Protein AF-A0A972PHE1-F1 (afdb_monomer_lite)

Foldseek 3Di:
DDDPVVLLPDDDPDFPDKDKDWDFDQDDDPHTDTKIKIWIWGAHPVGDIDTNDIDIHDDPDPPPPD

Secondary structure (DSSP, 8-state):
---HHHHHTS----EEEEEEEEEEEEEESSSEEEEEEEEEEEEETTS-EEEEEEEES--S------

Radius of gyration: 14.34 Å; chains: 1; bounding box: 33×33×33 Å

pLDDT: mean 84.48, std 15.78, range [32.94, 95.69]

Sequence (66 aa):
MLGMRTWLEQPIEDNIYIFFDGLNLPIKRFTVSKESLLVAIGITADGYWKILGVQLGDRESAAHFA

Structure (mmCIF, N/CA/C/O backbone):
data_AF-A0A972PHE1-F1
#
_entry.id   AF-A0A972PHE1-F1
#
loop_
_atom_site.group_PDB
_atom_site.id
_atom_site.type_symbol
_atom_site.label_atom_id
_atom_site.label_alt_id
_atom_site.label_comp_id
_atom_site.label_asym_id
_atom_site.label_entity_id
_atom_site.label_seq_id
_atom_site.pdbx_PDB_ins_code
_atom_site.Cartn_x
_atom_site.Cartn_y
_atom_site.Cartn_z
_atom_site.occupancy
_atom_site.B_iso_or_equiv
_atom_site.auth_seq_id
_atom_site.auth_comp_id
_atom_site.auth_asym_id
_atom_site.auth_atom_id
_atom_site.pdbx_PDB_model_num
ATOM 1 N N . MET A 1 1 ? -2.331 17.992 -10.899 1.00 54.03 1 MET A N 1
ATOM 2 C CA . MET A 1 1 ? -2.379 17.030 -9.779 1.00 54.03 1 MET A CA 1
ATOM 3 C C . MET A 1 1 ? -3.493 16.045 -10.092 1.00 54.03 1 MET A C 1
ATOM 5 O O . MET A 1 1 ? -4.622 16.487 -10.259 1.00 54.03 1 MET A O 1
ATOM 9 N N . LEU A 1 2 ? -3.173 14.766 -10.307 1.00 70.94 2 LEU A N 1
ATOM 10 C CA . LEU A 1 2 ? -4.189 13.728 -10.514 1.00 70.94 2 LEU A CA 1
ATOM 11 C C . LEU A 1 2 ? -4.940 13.481 -9.199 1.00 70.94 2 LEU A C 1
ATOM 13 O O . LEU A 1 2 ? -4.350 13.578 -8.125 1.00 70.94 2 LEU A O 1
ATOM 17 N N . GLY A 1 3 ? -6.238 13.187 -9.281 1.00 86.94 3 GLY A N 1
ATOM 18 C CA . GLY A 1 3 ? -7.005 12.759 -8.114 1.00 86.94 3 GLY A CA 1
ATOM 19 C C . GLY A 1 3 ? -6.543 11.382 -7.631 1.00 86.94 3 GLY A C 1
ATOM 20 O O . GLY A 1 3 ? -6.083 10.570 -8.431 1.00 86.94 3 GLY A O 1
ATOM 21 N N . MET A 1 4 ? -6.705 11.102 -6.334 1.00 85.69 4 MET A N 1
ATOM 22 C CA . MET A 1 4 ? -6.274 9.843 -5.700 1.00 85.69 4 MET A CA 1
ATOM 23 C C . MET A 1 4 ? -6.754 8.597 -6.460 1.00 85.69 4 MET A C 1
ATOM 25 O O . MET A 1 4 ? -5.984 7.668 -6.667 1.00 85.69 4 MET A O 1
ATOM 29 N N . ARG A 1 5 ? -8.012 8.594 -6.919 1.00 85.75 5 ARG A N 1
ATOM 30 C CA . ARG A 1 5 ? -8.579 7.481 -7.689 1.00 85.75 5 ARG A CA 1
ATOM 31 C C . ARG A 1 5 ? -7.849 7.265 -9.014 1.00 85.75 5 ARG A C 1
ATOM 33 O O . ARG A 1 5 ? -7.442 6.152 -9.308 1.00 85.75 5 ARG A O 1
ATOM 40 N N . THR A 1 6 ? -7.637 8.335 -9.775 1.00 89.06 6 THR A N 1
ATOM 41 C CA . THR A 1 6 ? -6.943 8.256 -11.065 1.00 89.06 6 THR A CA 1
ATOM 42 C C . THR A 1 6 ? -5.479 7.853 -10.904 1.00 89.06 6 THR A C 1
ATOM 44 O O . THR A 1 6 ? -4.922 7.264 -11.817 1.00 89.06 6 THR A O 1
ATOM 47 N N . TRP A 1 7 ? -4.856 8.159 -9.762 1.00 88.81 7 TRP A N 1
ATOM 48 C CA . TRP A 1 7 ? -3.512 7.681 -9.436 1.00 88.81 7 TRP A CA 1
ATOM 49 C C . TRP A 1 7 ? -3.491 6.181 -9.085 1.00 88.81 7 TRP A C 1
ATOM 51 O O . TRP A 1 7 ? -2.651 5.462 -9.611 1.00 88.81 7 TRP A O 1
ATOM 61 N N . LEU A 1 8 ? -4.438 5.691 -8.275 1.00 86.38 8 LEU A N 1
ATOM 62 C CA . LEU A 1 8 ? -4.542 4.261 -7.925 1.00 86.38 8 LEU A CA 1
ATOM 63 C C . LEU A 1 8 ? -4.857 3.358 -9.126 1.00 86.38 8 LEU A C 1
ATOM 65 O O . LEU A 1 8 ? -4.500 2.187 -9.123 1.00 86.38 8 LEU A O 1
ATOM 69 N N . GLU A 1 9 ? -5.549 3.890 -10.131 1.00 88.19 9 GLU A N 1
ATOM 70 C CA . GLU A 1 9 ? -5.922 3.165 -11.352 1.00 88.19 9 GLU A CA 1
ATOM 71 C C . GLU A 1 9 ? -4.823 3.221 -12.436 1.00 88.19 9 GLU A C 1
ATOM 73 O O . GLU A 1 9 ? -5.031 2.732 -13.548 1.00 88.19 9 GLU A O 1
ATOM 78 N N . GLN A 1 10 ? -3.659 3.823 -12.154 1.00 88.38 10 GLN A N 1
ATOM 79 C CA . GLN A 1 10 ? -2.556 3.855 -13.116 1.00 88.38 10 GLN A CA 1
ATOM 80 C C . GLN A 1 10 ? -2.017 2.445 -13.389 1.00 88.38 10 GLN A C 1
ATOM 82 O O . GLN A 1 10 ? -1.911 1.629 -12.471 1.00 88.38 10 GLN A O 1
ATOM 87 N N . PRO A 1 11 ? -1.630 2.147 -14.641 1.00 88.06 11 PRO A N 1
ATOM 88 C CA . PRO A 1 11 ? -1.012 0.873 -14.960 1.00 88.06 11 PRO A CA 1
ATOM 89 C C . PRO A 1 11 ? 0.311 0.712 -14.204 1.00 88.06 11 PRO A C 1
ATOM 91 O O . PRO A 1 11 ? 1.132 1.631 -14.118 1.00 88.06 11 PRO A O 1
ATOM 94 N N . ILE A 1 12 ? 0.531 -0.490 -13.681 1.00 87.81 12 ILE A N 1
ATOM 95 C CA . ILE A 1 12 ? 1.811 -0.875 -13.094 1.00 87.81 12 ILE A CA 1
ATOM 96 C C . ILE A 1 12 ? 2.767 -1.161 -14.257 1.00 87.81 12 ILE A C 1
ATOM 98 O O . ILE A 1 12 ? 2.616 -2.151 -14.962 1.00 87.81 12 ILE A O 1
ATOM 102 N N . GLU A 1 13 ? 3.706 -0.245 -14.485 1.00 83.38 13 GLU A N 1
ATOM 103 C CA . GLU A 1 13 ? 4.792 -0.399 -15.470 1.00 83.38 13 GLU A CA 1
ATOM 104 C C . GLU A 1 13 ? 5.738 -1.560 -15.109 1.00 83.38 13 GLU A C 1
ATOM 106 O O . GLU A 1 13 ? 5.672 -2.112 -14.007 1.00 83.38 13 GLU A O 1
ATOM 111 N N . ASP A 1 14 ? 6.658 -1.896 -16.015 1.00 85.62 14 ASP A N 1
ATOM 112 C CA . ASP A 1 14 ? 7.652 -2.954 -15.819 1.00 85.62 14 ASP A CA 1
ATOM 113 C C . ASP A 1 14 ? 8.633 -2.597 -14.686 1.00 85.62 14 ASP A C 1
ATOM 115 O O . ASP A 1 14 ? 9.638 -1.904 -14.869 1.00 85.62 14 ASP A O 1
ATOM 119 N N . ASN A 1 15 ? 8.324 -3.078 -13.480 1.00 90.19 15 ASN A N 1
ATOM 120 C CA . ASN A 1 15 ? 9.182 -2.976 -12.306 1.00 90.19 15 ASN A CA 1
ATOM 121 C C . ASN A 1 15 ? 9.998 -4.266 -12.169 1.00 90.19 15 ASN A C 1
ATOM 123 O O . ASN A 1 15 ? 9.439 -5.360 -12.140 1.00 90.19 15 ASN A O 1
ATOM 127 N N . ILE A 1 16 ? 11.318 -4.138 -12.045 1.00 94.88 16 ILE A N 1
ATOM 128 C CA . ILE A 1 16 ? 12.232 -5.271 -11.847 1.00 94.88 16 ILE A CA 1
ATOM 129 C C . ILE A 1 16 ? 12.236 -5.770 -10.397 1.00 94.88 16 ILE A C 1
ATOM 131 O O . ILE A 1 16 ? 12.553 -6.930 -10.148 1.00 94.88 16 ILE A O 1
ATOM 135 N N . TYR A 1 17 ? 11.849 -4.913 -9.447 1.00 95.06 17 TYR A N 1
ATOM 136 C CA . TYR A 1 17 ? 11.653 -5.275 -8.045 1.00 95.06 17 TYR A CA 1
ATOM 137 C C . TYR A 1 17 ? 10.370 -4.657 -7.503 1.00 95.06 17 TYR A C 1
ATOM 139 O O . TYR A 1 17 ? 10.022 -3.526 -7.849 1.00 95.06 17 TYR A O 1
ATOM 147 N N . ILE A 1 18 ? 9.705 -5.390 -6.610 1.00 95.38 18 ILE A N 1
ATOM 148 C CA . ILE A 1 18 ? 8.559 -4.903 -5.845 1.00 95.38 18 ILE A CA 1
ATOM 149 C C . ILE A 1 18 ? 8.819 -5.178 -4.367 1.00 95.38 18 ILE A C 1
ATOM 151 O O . ILE A 1 18 ? 9.079 -6.315 -3.973 1.00 95.38 18 ILE A O 1
ATOM 155 N N . PHE A 1 19 ? 8.734 -4.127 -3.559 1.00 95.62 19 PHE A N 1
ATOM 156 C CA . PHE A 1 19 ? 8.805 -4.190 -2.106 1.00 95.62 19 PHE A CA 1
ATOM 157 C C . PHE A 1 19 ?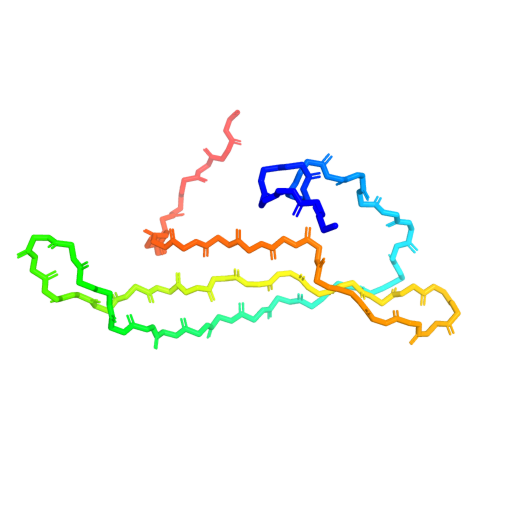 7.424 -3.937 -1.512 1.00 95.62 19 PHE A C 1
ATOM 159 O O . PHE A 1 19 ? 6.675 -3.088 -2.000 1.00 95.62 19 PHE A O 1
ATOM 166 N N . PHE A 1 20 ? 7.121 -4.651 -0.433 1.00 94.56 20 PHE A N 1
ATOM 167 C CA . PHE A 1 20 ? 5.927 -4.436 0.370 1.00 94.56 20 PHE A CA 1
ATOM 168 C C . PHE A 1 20 ? 6.338 -3.970 1.759 1.00 94.56 20 PHE A C 1
ATOM 170 O O . PHE A 1 20 ? 7.211 -4.576 2.380 1.00 94.56 20 PHE A O 1
ATOM 177 N N . ASP A 1 21 ? 5.698 -2.908 2.232 1.00 92.88 21 ASP A N 1
ATOM 178 C CA . ASP A 1 21 ? 5.872 -2.394 3.587 1.00 92.88 21 ASP A CA 1
ATOM 179 C C . ASP A 1 21 ? 4.506 -2.130 4.232 1.00 92.88 21 ASP A C 1
ATOM 181 O O . ASP A 1 21 ? 3.487 -1.982 3.549 1.00 92.88 21 ASP A O 1
ATOM 185 N N . GLY A 1 22 ? 4.481 -2.098 5.560 1.00 91.50 22 GLY A N 1
ATOM 186 C CA . GLY A 1 22 ? 3.287 -1.923 6.367 1.00 91.50 22 GLY A CA 1
ATOM 187 C C . GLY A 1 22 ? 3.531 -0.968 7.527 1.00 91.50 22 GLY A C 1
ATOM 188 O O . GLY A 1 22 ? 4.285 -1.270 8.451 1.00 91.50 22 GLY A O 1
ATOM 189 N N . LEU A 1 23 ? 2.821 0.161 7.537 1.00 92.12 23 LEU A N 1
ATOM 190 C CA . LEU A 1 23 ? 2.852 1.111 8.645 1.00 92.12 23 LEU A CA 1
ATOM 191 C C . LEU A 1 23 ? 1.566 1.023 9.461 1.00 92.12 23 LEU A C 1
ATOM 193 O O . LEU A 1 23 ? 0.475 1.297 8.972 1.00 92.12 23 LEU A O 1
ATOM 197 N N . ASN A 1 24 ? 1.695 0.694 10.742 1.00 90.81 24 ASN A N 1
ATOM 198 C CA . ASN A 1 24 ? 0.556 0.695 11.646 1.00 90.81 24 ASN A CA 1
ATOM 199 C C . ASN A 1 24 ? 0.238 2.112 12.133 1.00 90.81 24 ASN A C 1
ATOM 201 O O . ASN A 1 24 ? 1.028 2.712 12.864 1.00 90.81 24 ASN A O 1
ATOM 205 N N . LEU A 1 25 ? -0.950 2.607 11.800 1.00 91.81 25 LEU A N 1
ATOM 206 C CA . LEU A 1 25 ? -1.393 3.961 12.107 1.00 91.81 25 LEU A CA 1
ATOM 207 C C . LEU A 1 25 ? -2.614 3.953 13.037 1.00 91.81 25 LEU A C 1
ATOM 209 O O . LEU A 1 25 ? -3.499 3.106 12.892 1.00 91.81 25 LEU A O 1
ATOM 213 N N . PRO A 1 26 ? -2.713 4.898 13.989 1.00 93.56 26 PRO A N 1
ATOM 214 C CA . PRO A 1 26 ? -3.961 5.149 14.694 1.00 93.56 26 PRO A CA 1
ATOM 215 C C . PRO A 1 26 ? -4.934 5.872 13.753 1.00 93.56 26 PRO A C 1
ATOM 217 O O . PRO A 1 26 ? -4.734 7.036 13.409 1.00 93.56 26 PRO A O 1
ATOM 220 N N . ILE A 1 27 ? -6.006 5.195 13.351 1.00 92.69 27 ILE A N 1
ATOM 221 C CA . ILE A 1 27 ? -7.042 5.747 12.478 1.00 92.69 27 ILE A CA 1
ATOM 222 C C . ILE A 1 27 ? -8.292 6.039 13.303 1.00 92.69 27 ILE A C 1
ATOM 224 O O . ILE A 1 27 ? -8.788 5.186 14.042 1.00 92.69 27 ILE A O 1
ATOM 228 N N . LYS A 1 28 ? -8.809 7.266 13.177 1.00 92.69 28 LYS A N 1
ATOM 229 C CA . LYS A 1 28 ? -10.060 7.694 13.807 1.00 92.69 28 LYS A CA 1
ATOM 230 C C . LYS A 1 28 ? -11.196 7.636 12.789 1.00 92.69 28 LYS A C 1
ATOM 232 O O . LYS A 1 28 ? -11.216 8.418 11.843 1.00 92.69 28 LYS A O 1
ATOM 237 N N . ARG A 1 29 ? -12.158 6.742 13.025 1.00 86.62 29 ARG A N 1
ATOM 238 C CA . ARG A 1 29 ? -13.464 6.722 12.340 1.00 86.62 29 ARG A CA 1
ATOM 239 C C . ARG A 1 29 ? -14.545 7.024 13.380 1.00 86.62 29 ARG A C 1
ATOM 241 O O . ARG A 1 29 ? -14.661 8.166 13.811 1.00 86.62 29 ARG A O 1
ATOM 248 N N . PHE A 1 30 ? -15.247 5.999 13.864 1.00 91.19 30 PHE A N 1
ATOM 249 C CA . PHE A 1 30 ? -16.150 6.097 15.021 1.00 91.19 30 PHE A CA 1
ATOM 250 C C . PHE A 1 30 ? -15.392 6.003 16.353 1.00 91.19 30 PHE A C 1
ATOM 252 O O . PHE A 1 30 ? -15.664 6.749 17.289 1.00 91.19 30 PHE A O 1
ATOM 259 N N . THR A 1 31 ? -14.392 5.123 16.411 1.00 91.38 31 THR A N 1
ATOM 260 C CA . THR A 1 31 ? -13.410 5.005 17.495 1.00 91.38 31 THR A CA 1
ATOM 261 C C . THR A 1 31 ? -11.999 5.152 16.920 1.00 91.38 31 THR A C 1
ATOM 263 O O . THR A 1 31 ? -11.823 5.221 15.698 1.00 91.38 31 THR A O 1
ATOM 266 N N . VAL A 1 32 ? -10.990 5.250 17.790 1.00 93.00 32 VAL A N 1
ATOM 267 C CA . VAL A 1 32 ? -9.585 5.154 17.374 1.00 93.00 32 VAL A CA 1
ATOM 268 C C . VAL A 1 32 ? -9.186 3.685 17.386 1.00 93.00 32 VAL A C 1
ATOM 270 O O . VAL A 1 32 ? -9.327 3.017 18.409 1.00 93.00 32 VAL A O 1
ATOM 273 N N . SER A 1 33 ? -8.678 3.189 16.262 1.00 89.94 33 SER A N 1
ATOM 274 C CA . SER A 1 33 ? -8.141 1.833 16.158 1.00 89.94 33 SER A CA 1
ATOM 275 C C . SER A 1 33 ? -6.813 1.827 15.408 1.00 89.94 33 SER A C 1
ATOM 277 O O . SER A 1 33 ? -6.526 2.745 14.641 1.00 89.94 33 SER A O 1
ATOM 279 N N . LYS A 1 34 ? -5.975 0.823 15.671 1.00 90.69 34 LYS A N 1
ATOM 280 C CA . LYS A 1 34 ? -4.708 0.629 14.962 1.00 90.69 34 LYS A CA 1
ATOM 281 C C . LYS A 1 34 ? -4.998 -0.150 13.677 1.00 90.69 34 LYS A C 1
ATOM 283 O O . LYS A 1 34 ? -5.428 -1.298 13.757 1.00 90.69 34 LYS A O 1
ATOM 288 N N . GLU A 1 35 ? -4.804 0.488 12.529 1.00 90.38 35 GLU A N 1
ATOM 289 C CA . GLU A 1 35 ? -4.979 -0.100 11.195 1.00 90.38 35 GLU A CA 1
ATOM 290 C C . GLU A 1 35 ? -3.631 -0.083 10.457 1.00 90.38 35 GLU A C 1
ATOM 292 O O . GLU A 1 35 ? -2.846 0.856 10.615 1.00 90.38 35 GLU A O 1
ATOM 297 N N . SER A 1 36 ? -3.361 -1.105 9.646 1.00 90.75 36 SER A N 1
ATOM 298 C CA . SER A 1 36 ? -2.174 -1.140 8.789 1.00 90.75 36 SER A CA 1
ATOM 299 C C . SER A 1 36 ? -2.428 -0.374 7.493 1.00 90.75 36 SER A C 1
ATOM 301 O O . SER A 1 36 ? -3.438 -0.591 6.820 1.00 90.75 36 SER A 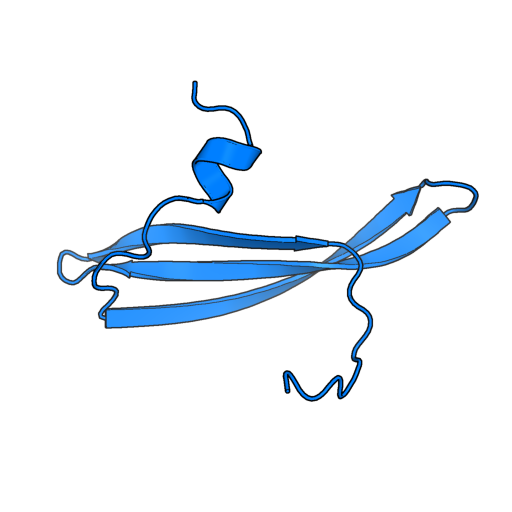O 1
ATOM 303 N N . LEU A 1 37 ? -1.494 0.507 7.142 1.00 92.06 37 LEU A N 1
ATOM 304 C CA . LEU A 1 37 ? -1.320 1.048 5.802 1.00 92.06 37 LEU A CA 1
ATOM 305 C C . LEU A 1 37 ? -0.282 0.191 5.081 1.00 92.06 37 LEU A C 1
ATOM 307 O O . LEU A 1 37 ? 0.901 0.253 5.407 1.00 92.06 37 LEU A O 1
ATOM 311 N N . LEU A 1 38 ? -0.734 -0.599 4.119 1.00 93.12 38 LEU A N 1
ATOM 312 C CA . LEU A 1 38 ? 0.111 -1.402 3.248 1.00 93.12 38 LEU A CA 1
ATOM 313 C C . LEU A 1 38 ? 0.529 -0.568 2.039 1.00 93.12 38 LEU A C 1
ATOM 315 O O . LEU A 1 38 ? -0.291 0.160 1.474 1.00 93.12 38 LEU A O 1
ATOM 319 N N . VAL A 1 39 ? 1.793 -0.676 1.642 1.00 93.69 39 VAL A N 1
ATOM 320 C CA . VAL A 1 39 ? 2.379 0.078 0.529 1.00 93.69 39 VAL A CA 1
ATOM 321 C C . VAL A 1 39 ? 3.149 -0.876 -0.375 1.00 93.69 39 VAL A C 1
ATOM 323 O O . VAL A 1 39 ? 3.977 -1.651 0.100 1.00 93.69 39 VAL A O 1
ATOM 326 N N . ALA A 1 40 ? 2.895 -0.789 -1.681 1.00 94.25 40 ALA A N 1
ATOM 327 C CA . ALA A 1 40 ? 3.695 -1.444 -2.710 1.00 94.25 40 ALA A CA 1
ATOM 328 C C . ALA A 1 40 ? 4.629 -0.420 -3.366 1.00 94.25 40 ALA A C 1
ATOM 330 O O . ALA A 1 40 ? 4.178 0.635 -3.822 1.00 94.25 40 ALA A O 1
ATOM 331 N N . ILE A 1 41 ? 5.922 -0.732 -3.432 1.00 95.50 41 ILE A N 1
ATOM 332 C CA . ILE A 1 41 ? 6.956 0.129 -4.013 1.00 95.50 41 ILE A CA 1
ATOM 333 C C . ILE A 1 41 ? 7.629 -0.625 -5.152 1.00 95.50 41 ILE A C 1
ATOM 335 O O . ILE A 1 41 ? 8.167 -1.710 -4.948 1.00 95.50 41 ILE A O 1
ATOM 339 N N . GLY A 1 42 ? 7.600 -0.044 -6.344 1.00 95.56 42 GLY A N 1
ATOM 340 C CA . GLY A 1 42 ? 8.222 -0.592 -7.540 1.00 95.56 42 GLY A CA 1
ATOM 341 C C . GLY A 1 42 ? 9.552 0.080 -7.828 1.00 95.56 42 GLY A C 1
ATOM 342 O O . GLY A 1 42 ? 9.659 1.297 -7.668 1.00 95.56 42 GLY A O 1
ATOM 343 N N . ILE A 1 43 ? 10.537 -0.710 -8.251 1.00 95.69 43 ILE A N 1
ATOM 344 C CA . ILE A 1 43 ? 11.802 -0.234 -8.813 1.00 95.69 43 ILE A CA 1
ATOM 345 C C . ILE A 1 43 ? 11.829 -0.590 -10.296 1.00 95.69 43 ILE A C 1
ATOM 347 O O . ILE A 1 43 ? 11.728 -1.766 -10.650 1.00 95.69 43 ILE A O 1
ATOM 351 N N . THR A 1 44 ? 11.970 0.408 -11.157 1.00 93.50 44 THR A N 1
ATOM 352 C CA . THR A 1 44 ? 12.068 0.250 -12.612 1.00 93.50 44 THR A CA 1
ATOM 353 C C . THR A 1 44 ? 13.472 -0.191 -13.033 1.00 93.50 44 THR A C 1
ATOM 355 O O . THR A 1 44 ? 14.427 -0.137 -12.255 1.00 93.50 44 THR A O 1
ATOM 358 N N . ALA A 1 45 ? 13.621 -0.649 -14.279 1.00 93.12 45 ALA A N 1
ATOM 359 C CA . ALA A 1 45 ? 14.901 -1.140 -14.802 1.00 93.12 45 ALA A CA 1
ATOM 360 C C . ALA A 1 45 ? 16.025 -0.082 -14.813 1.00 93.12 45 ALA A C 1
ATOM 362 O O . ALA A 1 45 ? 17.200 -0.423 -14.707 1.00 93.12 45 ALA A O 1
ATOM 363 N N . ASP A 1 46 ? 15.666 1.195 -14.919 1.00 94.31 46 ASP A N 1
ATOM 364 C CA . ASP A 1 46 ? 16.564 2.352 -14.839 1.00 94.31 46 ASP A CA 1
ATOM 365 C C . ASP A 1 46 ? 16.807 2.841 -13.396 1.00 94.31 46 ASP A C 1
ATOM 367 O O . ASP A 1 46 ? 17.534 3.810 -13.182 1.00 94.31 46 ASP A O 1
ATOM 371 N N . GLY A 1 47 ? 16.261 2.143 -12.395 1.00 92.56 47 GLY A N 1
ATOM 372 C CA . GLY A 1 47 ? 16.543 2.368 -10.978 1.00 92.56 47 GLY A CA 1
ATOM 373 C C . GLY A 1 47 ? 15.679 3.434 -10.303 1.00 92.56 47 GLY A C 1
ATOM 374 O O . GLY A 1 47 ? 15.930 3.754 -9.138 1.00 92.56 47 GLY A O 1
ATOM 375 N N . TYR A 1 48 ? 14.660 3.975 -10.977 1.00 93.81 48 TYR A N 1
ATOM 376 C CA . TYR A 1 48 ? 13.682 4.838 -10.318 1.00 93.81 48 TYR A CA 1
ATOM 377 C C . TYR A 1 48 ? 1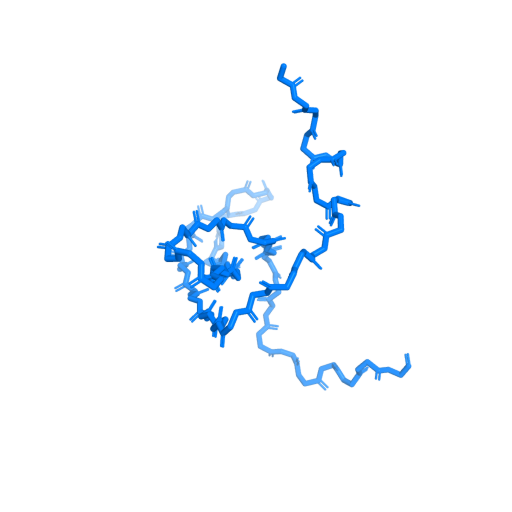2.751 4.026 -9.430 1.00 93.81 48 TYR A C 1
ATOM 379 O O . TYR A 1 48 ? 12.388 2.892 -9.733 1.00 93.81 48 TYR A O 1
ATOM 387 N N . TRP A 1 49 ? 12.337 4.638 -8.324 1.00 93.88 49 TRP A N 1
ATOM 388 C CA . TRP A 1 49 ? 11.344 4.058 -7.438 1.00 93.88 49 TRP A CA 1
ATOM 389 C C . TRP A 1 49 ? 10.042 4.845 -7.508 1.00 93.88 49 TRP A C 1
ATOM 391 O O . TRP A 1 49 ? 10.042 6.072 -7.640 1.00 93.88 49 TRP A O 1
ATOM 401 N N . LYS A 1 50 ? 8.920 4.138 -7.389 1.00 92.06 50 LYS A N 1
ATOM 402 C CA . LYS A 1 50 ? 7.596 4.751 -7.277 1.00 92.06 50 LYS A CA 1
ATOM 403 C C . LYS A 1 50 ? 6.683 3.930 -6.382 1.00 92.06 50 LYS A C 1
ATOM 405 O O . LYS A 1 50 ? 6.803 2.710 -6.298 1.00 92.06 50 LYS A O 1
ATOM 410 N N . ILE A 1 51 ? 5.738 4.602 -5.732 1.00 92.94 51 ILE A N 1
ATOM 411 C CA . ILE A 1 51 ? 4.642 3.917 -5.045 1.00 92.94 51 ILE A CA 1
ATOM 412 C C . ILE A 1 51 ? 3.679 3.406 -6.120 1.00 92.94 51 ILE A C 1
ATOM 414 O O . ILE A 1 51 ? 3.205 4.186 -6.944 1.00 92.94 51 ILE A O 1
ATOM 418 N N . LEU A 1 52 ? 3.418 2.102 -6.112 1.00 93.19 52 LEU A N 1
ATOM 419 C CA . LEU A 1 52 ? 2.520 1.429 -7.055 1.00 93.19 52 LEU A CA 1
ATOM 420 C C . LEU A 1 52 ? 1.083 1.379 -6.542 1.00 93.19 52 LEU A C 1
ATOM 422 O O . LEU A 1 52 ? 0.142 1.355 -7.324 1.00 93.19 52 LEU A O 1
ATOM 426 N N . GLY A 1 53 ? 0.916 1.356 -5.224 1.00 91.81 53 GLY A N 1
ATOM 427 C CA . GLY A 1 53 ? -0.390 1.292 -4.595 1.00 91.81 53 GLY A CA 1
ATOM 428 C C . GLY A 1 53 ? -0.288 1.394 -3.085 1.00 91.81 53 GLY A C 1
ATOM 429 O O . GLY A 1 53 ? 0.767 1.147 -2.493 1.00 91.81 53 GLY A O 1
ATOM 430 N N . VAL A 1 54 ? -1.406 1.772 -2.473 1.00 91.69 54 VAL A N 1
ATOM 431 C CA . VAL A 1 54 ? -1.572 1.800 -1.021 1.00 91.69 54 VAL A CA 1
ATOM 432 C C . VAL A 1 54 ? -2.926 1.224 -0.643 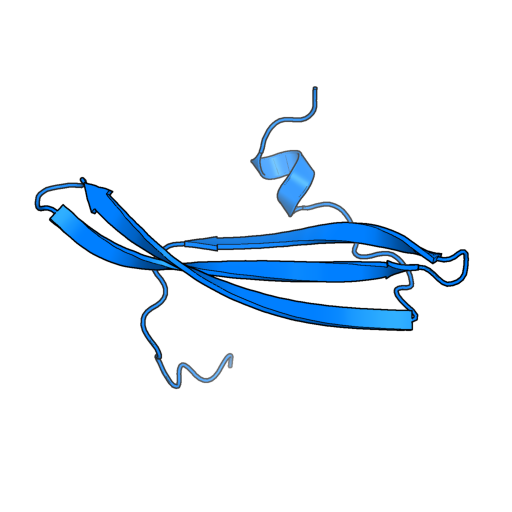1.00 91.69 54 VAL A C 1
ATOM 434 O O . VAL A 1 54 ? -3.914 1.438 -1.345 1.00 91.69 54 VAL A O 1
ATOM 437 N N . GLN A 1 55 ? -2.983 0.536 0.490 1.00 89.69 55 GLN A N 1
ATOM 438 C CA . GLN A 1 55 ? -4.217 -0.018 1.031 1.00 89.69 55 GLN A CA 1
ATOM 439 C C . GLN A 1 55 ? -4.272 0.205 2.540 1.00 89.69 55 GLN A C 1
ATOM 441 O O . GLN A 1 55 ? -3.346 -0.156 3.259 1.00 89.69 55 GLN A O 1
ATOM 446 N N . LEU A 1 56 ? -5.355 0.813 3.027 1.00 88.75 56 LEU A N 1
ATOM 447 C CA . LEU A 1 56 ? -5.564 1.094 4.448 1.00 88.75 56 LEU A CA 1
ATOM 448 C C . LEU A 1 56 ? -6.728 0.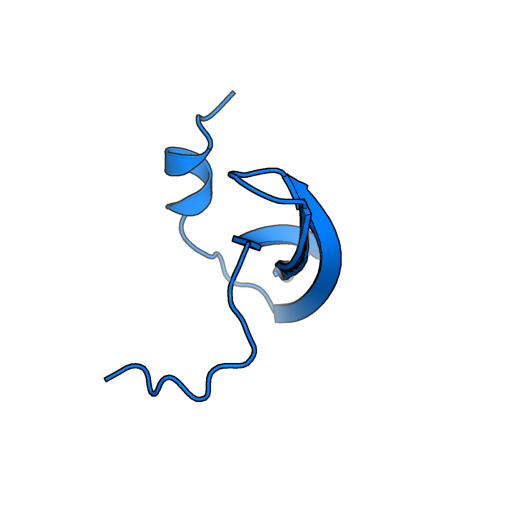268 4.987 1.00 88.75 56 LEU A C 1
ATOM 450 O O . LEU A 1 56 ? -7.811 0.279 4.402 1.00 88.75 56 LEU A O 1
ATOM 454 N N . GLY A 1 57 ? -6.535 -0.337 6.156 1.00 77.12 57 GLY A N 1
ATOM 455 C CA . GLY A 1 57 ? -7.636 -0.916 6.929 1.00 77.12 57 GLY A CA 1
ATOM 456 C C . GLY A 1 57 ? -7.892 -2.396 6.677 1.00 77.12 57 GLY A C 1
ATOM 457 O O . GLY A 1 57 ? -8.816 -2.948 7.275 1.00 77.12 57 GLY A O 1
ATOM 458 N N . ASP A 1 58 ? -7.056 -3.055 5.872 1.00 65.44 58 ASP A N 1
ATOM 459 C CA . ASP A 1 58 ? -7.049 -4.512 5.829 1.00 65.44 58 ASP A CA 1
ATOM 460 C C . ASP A 1 58 ? -6.436 -5.057 7.120 1.00 65.44 58 ASP A C 1
ATOM 462 O O . ASP A 1 58 ? -5.325 -4.704 7.526 1.00 65.44 58 ASP A O 1
ATOM 466 N N . ARG A 1 59 ? -7.205 -5.906 7.801 1.00 59.72 59 ARG A N 1
ATOM 467 C CA . ARG A 1 59 ? -6.681 -6.798 8.837 1.00 59.72 59 ARG A CA 1
ATOM 468 C C . ARG A 1 59 ? -6.059 -7.989 8.130 1.00 59.72 59 ARG A C 1
ATOM 470 O O . ARG A 1 59 ? -6.559 -8.359 7.073 1.00 59.72 59 ARG A O 1
ATOM 477 N N . GLU A 1 60 ? -5.026 -8.598 8.713 1.00 56.25 60 GLU A N 1
ATOM 478 C CA . GLU A 1 60 ? -4.524 -9.900 8.260 1.00 56.25 60 GLU A CA 1
ATOM 479 C C . GLU A 1 60 ? -5.704 -10.870 8.157 1.00 56.25 60 GLU A C 1
ATOM 481 O O . GLU A 1 60 ? -6.234 -11.386 9.138 1.00 56.25 60 GLU A O 1
ATOM 486 N N . SER A 1 61 ? -6.179 -11.020 6.937 1.00 53.56 61 SER A N 1
ATOM 487 C CA . SER A 1 61 ? -7.332 -11.796 6.564 1.00 53.56 61 SER A CA 1
ATOM 488 C C . SER A 1 61 ? -6.790 -12.694 5.483 1.00 53.56 61 SER A C 1
ATOM 490 O O . SER A 1 61 ? -6.337 -12.214 4.445 1.00 53.56 61 SER A O 1
ATOM 492 N N . ALA A 1 62 ? -6.817 -14.001 5.720 1.00 46.06 62 ALA A N 1
ATOM 493 C CA . ALA A 1 62 ? -6.603 -14.994 4.677 1.00 46.06 62 ALA A CA 1
ATOM 494 C C . ALA A 1 62 ? -7.798 -15.009 3.700 1.00 46.06 62 ALA A C 1
ATOM 496 O O . ALA A 1 62 ? -8.349 -16.065 3.391 1.00 46.06 62 ALA A O 1
ATOM 497 N N . ALA A 1 63 ? -8.249 -13.834 3.251 1.00 47.56 63 ALA A N 1
ATOM 498 C CA . ALA A 1 63 ? -9.224 -13.705 2.191 1.00 47.56 63 ALA A CA 1
ATOM 499 C C . ALA A 1 63 ? -8.543 -14.152 0.899 1.00 47.56 63 ALA A C 1
ATOM 501 O O . ALA A 1 63 ? -7.785 -13.423 0.265 1.00 47.56 63 ALA A O 1
ATOM 502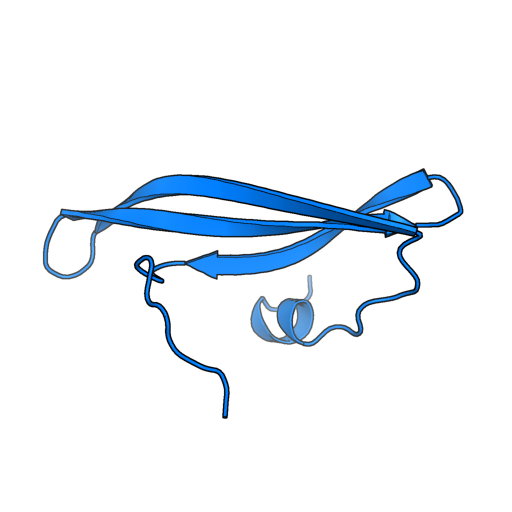 N N . HIS A 1 64 ? -8.802 -15.413 0.564 1.00 39.81 64 HIS A N 1
ATOM 503 C CA . HIS A 1 64 ? -8.691 -15.960 -0.774 1.00 39.81 64 HIS A CA 1
ATOM 504 C C . HIS A 1 64 ? -9.338 -14.967 -1.750 1.00 39.81 64 HIS A C 1
ATOM 506 O O . HIS A 1 64 ? -10.547 -14.740 -1.686 1.00 39.81 64 HIS A O 1
ATOM 512 N N . PHE A 1 65 ? -8.545 -14.364 -2.630 1.00 39.59 65 PHE A N 1
ATOM 513 C CA . PHE A 1 65 ? -9.084 -13.744 -3.832 1.00 39.59 65 PHE A CA 1
ATOM 514 C C . PHE A 1 65 ? -9.538 -14.898 -4.737 1.00 39.59 65 PHE A C 1
ATOM 516 O O . PHE A 1 65 ? -8.700 -15.624 -5.272 1.00 39.59 65 PHE A O 1
ATOM 523 N N . ALA A 1 66 ? -10.851 -15.134 -4.789 1.00 32.94 66 ALA A N 1
ATOM 524 C CA . ALA A 1 66 ? -11.497 -15.969 -5.801 1.00 32.94 66 ALA A CA 1
ATOM 525 C C . ALA A 1 66 ? -11.769 -15.143 -7.063 1.00 32.94 66 ALA A C 1
ATOM 527 O O . ALA A 1 66 ? -12.058 -13.932 -6.908 1.00 32.94 66 ALA A O 1
#